Protein AF-A0A9X2AHX7-F1 (afdb_monomer)

Foldseek 3Di:
DDDDDDDDDDDDDDDDDDDDDDDDDDDDDDDDPDDDDPDDPPPDPQDAAQAQQVVVLQDFPVVVCVVQPHFDPQDPVNVVQCVQAPDPDPQVDWTWGQHPNWTKIWGDHPVQSHTFKIWTFDFDAVVSCRNNVHDCPDPFWHWDFDAGNVGRVTTGTIMIGTPDNPPHD

Secondary structure (DSSP, 8-state):
-PPP----------------------------S----------PPPPPPSS-GGGTTTSBHHHHHHHH-SPBPPPHHHHHHHTTS---S--SEEEEEEETTEEEEEEE-TTT-BEEEEEEE-S-HHHHHHHHT--TT-TTEEEEEEEETTEEEEEEEEEEEESS-PPP-

Organism: NCBI:txid2926463

Radius of gyration: 27.75 Å; Cα contacts (8 Å, |Δi|>4): 218; chains: 1; bounding box: 77×76×42 Å

Solvent-accessible surface area (backbone atoms only — not comparable to full-atom values): 10947 Å² total; per-residue (Å²): 141,85,87,79,88,88,88,87,87,85,85,88,80,91,81,88,86,88,80,90,80,89,77,91,75,89,79,77,82,81,86,76,90,83,75,87,74,82,75,73,81,77,80,71,78,82,74,64,54,77,41,60,47,73,78,51,63,66,35,39,55,70,59,43,30,74,73,58,41,76,70,45,84,72,50,69,71,56,53,63,50,57,77,48,49,79,79,66,73,89,56,76,32,76,48,26,38,70,44,96,92,41,43,37,38,34,32,25,40,70,90,76,39,37,57,57,34,36,37,38,59,44,71,50,67,69,60,50,29,39,33,30,53,54,63,96,82,47,89,57,45,47,82,42,83,37,52,35,73,94,42,72,89,42,47,47,20,43,32,43,35,61,68,66,77,61,79,83,128

pLDDT: mean 77.76, std 19.24, range [38.81, 96.5]

Nearest PDB structures (foldseek):
  8veh-assembly4_D  TM=3.863E-01  e=2.817E+00  Rickettsia bellii RML369-C
  4k7g-assembly1_B  TM=3.751E-01  e=4.769E+00  Allorhizobium ampelinum S4
  4k8l-assembly1_A-2  TM=3.171E-01  e=4.769E+00  Brucella anthropi ATCC 49188
  4lb0-assembly1_A  TM=3.763E-01  e=8.072E+00  Allorhizobium ampelinum S4
  4lb0-assembly1_B  TM=3.755E-01  e=8.558E+00  Allorhizobium ampelinum S4

Mean predicted aligned error: 14.83 Å

Sequence (169 aa):
MGLKRVLSKGIAGVALLALAAACSHSNEPVQEPGHPAIARPAVSPPVRAVVAVPALLSLSVDALARKLGPPQPIPSSVQALLSQLPSAEPSDSLQFFRYRSLDVLVSYDAGTRRFNDLLLLGSNEDLLMQRAGLSAEASNYLLLPVFHARRPTQMLGLRVVPLDPKPLQ

Structure (mmCIF, N/CA/C/O backbone):
data_AF-A0A9X2AHX7-F1
#
_entry.id   AF-A0A9X2AHX7-F1
#
loop_
_atom_site.group_PDB
_atom_site.id
_atom_site.type_symbol
_atom_site.label_atom_id
_atom_site.label_alt_id
_atom_site.label_comp_id
_atom_site.label_asym_id
_atom_site.label_entity_id
_atom_site.label_seq_id
_atom_site.pdbx_PDB_ins_code
_atom_site.Cartn_x
_atom_site.Cartn_y
_atom_site.Cartn_z
_atom_site.occupancy
_atom_site.B_iso_or_equiv
_atom_site.auth_seq_id
_atom_site.auth_comp_id
_atom_site.auth_asym_id
_atom_site.auth_atom_id
_atom_site.pdbx_PDB_model_num
ATOM 1 N N . MET A 1 1 ? -43.263 -31.584 12.613 1.00 44.50 1 MET A N 1
ATOM 2 C CA . MET A 1 1 ? -43.319 -32.728 11.676 1.00 44.50 1 MET A CA 1
ATOM 3 C C . MET A 1 1 ? -41.906 -33.027 11.213 1.00 44.50 1 MET A C 1
ATOM 5 O O . MET A 1 1 ? -41.325 -32.219 10.508 1.00 44.50 1 MET A O 1
ATOM 9 N N . GLY A 1 2 ? -41.319 -34.109 11.729 1.00 42.72 2 GLY A N 1
ATOM 10 C CA . GLY A 1 2 ? -39.953 -34.531 11.419 1.00 42.72 2 GLY A CA 1
ATOM 11 C C . GLY A 1 2 ? -39.935 -35.538 10.275 1.00 42.72 2 GLY A C 1
ATOM 12 O O . GLY A 1 2 ? -40.759 -36.455 10.255 1.00 42.72 2 GLY A O 1
ATOM 13 N N . LEU A 1 3 ? -38.992 -35.381 9.347 1.00 48.81 3 LEU A N 1
ATOM 14 C CA . LEU A 1 3 ? -38.735 -36.380 8.318 1.00 48.81 3 LEU A CA 1
ATOM 15 C C . LEU A 1 3 ? -37.708 -37.394 8.825 1.00 48.81 3 LEU A C 1
ATOM 17 O O . LEU A 1 3 ? -36.667 -37.053 9.385 1.00 48.81 3 LEU A O 1
ATOM 21 N N . LYS A 1 4 ? -38.084 -38.662 8.681 1.00 45.72 4 LYS A N 1
ATOM 22 C CA . LYS A 1 4 ? -37.410 -39.840 9.213 1.00 45.72 4 LYS A CA 1
ATOM 23 C C . LYS A 1 4 ? -36.327 -40.351 8.249 1.00 45.72 4 LYS A C 1
ATOM 25 O O . LYS A 1 4 ? -36.483 -40.294 7.038 1.00 45.72 4 LYS A O 1
ATOM 30 N N . ARG A 1 5 ? -35.274 -40.886 8.878 1.00 49.34 5 ARG A N 1
ATOM 31 C CA . ARG A 1 5 ? -34.192 -41.800 8.446 1.00 49.34 5 ARG A CA 1
ATOM 32 C C . ARG A 1 5 ? -34.444 -42.622 7.172 1.00 49.34 5 ARG A C 1
ATOM 34 O O . ARG A 1 5 ? -35.509 -43.217 7.072 1.00 49.34 5 ARG A O 1
ATOM 41 N N . VAL A 1 6 ? -33.373 -42.902 6.416 1.00 51.44 6 VAL A N 1
ATOM 42 C CA . VAL A 1 6 ? -33.058 -44.273 5.957 1.00 51.44 6 VAL A CA 1
ATOM 43 C C . VAL A 1 6 ? -31.547 -44.519 6.047 1.00 51.44 6 VAL A C 1
ATOM 45 O O . VAL A 1 6 ? -30.735 -43.775 5.511 1.00 51.44 6 VAL A O 1
ATOM 48 N N . LEU A 1 7 ? -31.212 -45.574 6.784 1.00 51.69 7 LEU A N 1
ATOM 49 C CA . LEU A 1 7 ? -29.904 -46.186 6.983 1.00 51.69 7 LEU A CA 1
ATOM 50 C C . LEU A 1 7 ? -29.794 -47.338 5.967 1.00 51.69 7 LEU A C 1
ATOM 52 O O . LEU A 1 7 ? -30.715 -48.151 5.916 1.00 51.69 7 LEU A O 1
ATOM 56 N N . SER A 1 8 ? -28.703 -47.447 5.206 1.00 44.03 8 SER A N 1
ATOM 57 C CA . SER A 1 8 ? -28.407 -48.651 4.412 1.00 44.03 8 SER A CA 1
ATOM 58 C C . SER A 1 8 ? -27.038 -49.211 4.799 1.00 44.03 8 SER A C 1
ATOM 60 O O . SER A 1 8 ? -26.054 -48.479 4.886 1.00 44.03 8 SER A O 1
ATOM 62 N N . LYS A 1 9 ? -27.023 -50.510 5.103 1.00 48.47 9 LYS A N 1
ATOM 63 C CA . LYS A 1 9 ? -25.912 -51.346 5.578 1.00 48.47 9 LYS A CA 1
ATOM 64 C C . LYS A 1 9 ? -25.750 -52.510 4.588 1.00 48.47 9 LYS A C 1
ATOM 66 O O . LYS A 1 9 ? -26.758 -53.065 4.167 1.00 48.47 9 LYS A O 1
ATOM 71 N N . GLY A 1 10 ? -24.513 -52.942 4.339 1.00 41.94 10 GLY A N 1
ATOM 72 C CA . GLY A 1 10 ? -24.156 -54.208 3.665 1.00 41.94 10 GLY A CA 1
ATOM 73 C C . GLY A 1 10 ? -22.758 -54.089 3.040 1.00 41.94 10 GLY A C 1
ATOM 74 O O . GLY A 1 10 ? -22.631 -53.369 2.063 1.00 41.94 10 GLY A O 1
ATOM 75 N N . ILE A 1 11 ? -21.637 -54.458 3.680 1.00 50.72 11 ILE A N 1
ATOM 76 C CA . ILE A 1 11 ? -21.094 -55.765 4.137 1.00 50.72 11 ILE A CA 1
ATOM 77 C C . ILE A 1 11 ? -20.394 -56.570 3.016 1.00 50.72 11 ILE A C 1
ATOM 79 O O . ILE A 1 11 ? -21.034 -56.943 2.044 1.00 50.72 11 ILE A O 1
ATOM 83 N N . ALA A 1 12 ?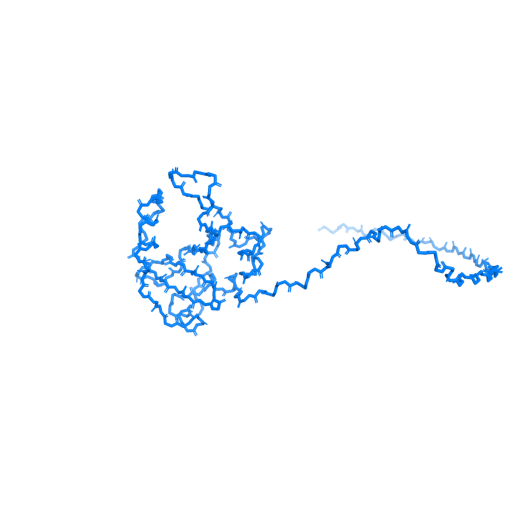 -19.125 -56.922 3.307 1.00 42.16 12 ALA A N 1
ATOM 84 C CA . ALA A 1 12 ? -18.276 -58.017 2.789 1.00 42.16 12 ALA A CA 1
ATOM 85 C C . ALA A 1 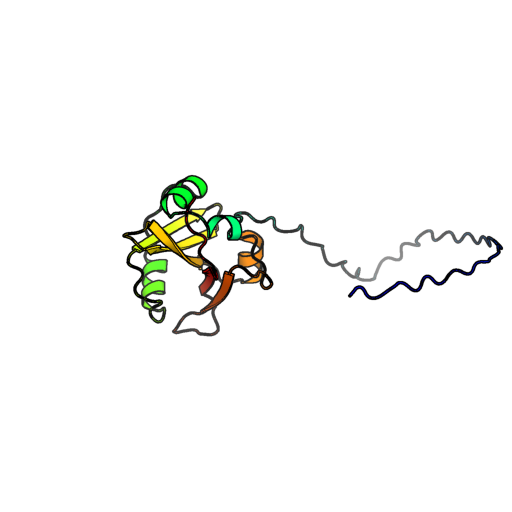12 ? -17.728 -57.904 1.349 1.00 42.16 12 ALA A C 1
ATOM 87 O O . ALA A 1 12 ? -18.470 -57.626 0.424 1.00 42.16 12 ALA A O 1
ATOM 88 N N . GLY A 1 13 ? -16.449 -58.163 1.052 1.00 38.81 13 GLY A N 1
ATOM 89 C CA . GLY A 1 13 ? -15.294 -58.611 1.840 1.00 38.81 13 GLY A CA 1
ATOM 90 C C . GLY A 1 13 ? -14.225 -59.241 0.919 1.00 38.81 13 GLY A C 1
ATOM 91 O O . GLY A 1 13 ? -14.582 -59.676 -0.167 1.00 38.81 13 GLY A O 1
ATOM 92 N N . VAL A 1 14 ? -12.976 -59.353 1.424 1.00 46.69 14 VAL A N 1
ATOM 93 C CA . VAL A 1 14 ? -11.943 -60.391 1.101 1.00 46.69 14 VAL A CA 1
ATOM 94 C C . VAL A 1 14 ? -11.250 -60.250 -0.285 1.00 46.69 14 VAL A C 1
ATOM 96 O O . VAL A 1 14 ? -11.915 -59.965 -1.264 1.00 46.69 14 VAL A O 1
ATOM 99 N N . ALA A 1 15 ? -9.951 -60.486 -0.540 1.00 44.44 15 ALA A N 1
ATOM 100 C CA . ALA A 1 15 ? -8.689 -60.602 0.210 1.00 44.44 15 ALA A CA 1
ATOM 101 C C . ALA A 1 15 ? -7.495 -60.653 -0.791 1.00 44.44 15 ALA A C 1
ATOM 103 O O . ALA A 1 15 ? -7.693 -60.946 -1.964 1.00 44.44 15 ALA A O 1
ATOM 104 N N . LEU A 1 16 ? -6.285 -60.382 -0.269 1.00 49.69 16 LEU A N 1
ATOM 105 C CA . LEU A 1 16 ? -4.925 -60.856 -0.632 1.00 49.69 16 LEU A CA 1
ATOM 106 C C . LEU A 1 16 ? -4.568 -61.251 -2.085 1.00 49.69 16 LEU A C 1
ATOM 108 O O . LEU A 1 16 ? -5.102 -62.221 -2.605 1.00 49.69 16 LEU A O 1
ATOM 112 N N . LEU A 1 17 ? -3.442 -60.711 -2.586 1.00 47.56 17 LEU A N 1
ATOM 113 C CA . LEU A 1 17 ? -2.225 -61.501 -2.880 1.00 47.56 17 LEU A CA 1
ATOM 114 C C . LEU A 1 17 ? -1.021 -60.604 -3.229 1.00 47.56 17 LEU A C 1
ATOM 116 O O . LEU A 1 17 ? -1.078 -59.758 -4.115 1.00 47.56 17 LEU A O 1
ATOM 120 N N . ALA A 1 18 ? 0.075 -60.818 -2.501 1.00 51.44 18 ALA A N 1
ATOM 121 C CA . ALA A 1 18 ? 1.406 -60.294 -2.778 1.00 51.44 18 ALA A CA 1
ATOM 122 C C . ALA A 1 18 ? 2.115 -61.164 -3.826 1.00 51.44 18 ALA A C 1
ATOM 124 O O . ALA A 1 18 ? 1.922 -62.375 -3.817 1.00 51.44 18 ALA A O 1
ATOM 125 N N . LEU A 1 19 ? 3.002 -60.571 -4.632 1.00 56.25 19 LEU A N 1
ATOM 126 C CA . LEU A 1 19 ? 4.192 -61.235 -5.175 1.00 56.25 19 LEU A CA 1
ATOM 127 C C . LEU A 1 19 ? 5.246 -60.182 -5.535 1.00 56.25 19 LEU A C 1
ATOM 129 O O . LEU A 1 19 ? 5.029 -59.303 -6.365 1.00 56.25 19 LEU A O 1
ATOM 133 N N . ALA A 1 20 ? 6.384 -60.287 -4.855 1.00 52.84 20 ALA A N 1
ATOM 134 C CA . ALA A 1 20 ? 7.614 -59.584 -5.162 1.00 52.84 20 ALA A CA 1
ATOM 135 C C . ALA A 1 20 ? 8.303 -60.254 -6.359 1.00 52.84 20 ALA A C 1
ATOM 137 O O . ALA A 1 20 ? 8.464 -61.473 -6.375 1.00 52.84 20 ALA A O 1
ATOM 138 N N . ALA A 1 21 ? 8.770 -59.449 -7.310 1.00 53.88 21 ALA A N 1
ATOM 139 C CA . ALA A 1 21 ? 9.800 -59.839 -8.261 1.00 53.88 21 ALA A CA 1
ATOM 140 C C . ALA A 1 21 ? 10.942 -58.825 -8.159 1.00 53.88 21 ALA A C 1
ATOM 142 O O . ALA A 1 21 ? 10.780 -57.637 -8.434 1.00 53.88 21 ALA A O 1
ATOM 143 N N . ALA A 1 22 ? 12.083 -59.317 -7.689 1.00 47.72 22 ALA A N 1
ATOM 144 C CA . ALA A 1 22 ? 13.359 -58.632 -7.712 1.00 47.72 22 ALA A CA 1
ATOM 145 C C . ALA A 1 22 ? 13.861 -58.494 -9.153 1.00 47.72 22 ALA A C 1
ATOM 147 O O . ALA A 1 22 ? 13.716 -59.432 -9.930 1.00 47.72 22 ALA A O 1
ATOM 148 N N . CYS A 1 23 ? 14.533 -57.388 -9.465 1.00 61.09 23 CYS A N 1
ATOM 149 C CA . CYS A 1 23 ? 15.684 -57.376 -10.366 1.00 61.09 23 CYS A CA 1
ATOM 150 C C . CYS A 1 23 ? 16.582 -56.194 -9.987 1.00 61.09 23 CYS A C 1
ATOM 152 O O . CYS A 1 23 ? 16.249 -55.034 -10.218 1.00 61.09 23 CYS A O 1
ATOM 154 N N . SER A 1 24 ? 17.727 -56.520 -9.386 1.00 50.62 24 SER A N 1
ATOM 155 C CA . SER A 1 24 ? 18.904 -55.660 -9.353 1.00 50.62 24 SER A CA 1
ATOM 156 C C . SER A 1 24 ? 19.232 -55.164 -10.758 1.00 50.62 24 SER A C 1
ATOM 158 O O . SER A 1 24 ? 19.381 -55.968 -11.678 1.00 50.62 24 SER A O 1
ATOM 160 N N . HIS A 1 25 ? 19.458 -53.863 -10.903 1.00 39.38 25 HIS A N 1
ATOM 161 C CA . HIS A 1 25 ? 20.341 -53.373 -11.950 1.00 39.38 25 HIS A CA 1
ATOM 162 C C . HIS A 1 25 ? 21.230 -52.276 -11.372 1.00 39.38 25 HIS A C 1
ATOM 164 O O . HIS A 1 25 ? 20.790 -51.154 -11.120 1.00 39.38 25 HIS A O 1
ATOM 170 N N . SER A 1 26 ? 22.481 -52.652 -11.110 1.00 52.06 26 SER A N 1
ATOM 171 C CA . SER A 1 26 ? 23.578 -51.727 -10.863 1.00 52.06 26 SER A CA 1
ATOM 172 C C . SER A 1 26 ? 23.734 -50.829 -12.084 1.00 52.06 26 SER A C 1
ATOM 174 O O . SER A 1 26 ? 24.106 -51.306 -13.150 1.00 52.06 26 SER A O 1
ATOM 176 N N . ASN A 1 27 ? 23.464 -49.536 -11.932 1.00 47.62 27 ASN A N 1
ATOM 177 C CA . ASN A 1 27 ? 23.982 -48.526 -12.844 1.00 47.62 27 ASN A CA 1
ATOM 178 C C . ASN A 1 27 ? 25.136 -47.831 -12.126 1.00 47.62 27 ASN A C 1
ATOM 180 O O . ASN A 1 27 ? 24.932 -46.919 -11.326 1.00 47.62 27 ASN A O 1
ATOM 184 N N . GLU A 1 28 ? 26.344 -48.320 -12.380 1.00 49.84 28 GLU A N 1
ATOM 185 C CA . GLU A 1 28 ? 27.568 -47.569 -12.136 1.00 49.84 28 GLU A CA 1
ATOM 186 C C . GLU A 1 28 ? 27.762 -46.628 -13.340 1.00 49.84 28 GLU A C 1
ATOM 188 O O . GLU A 1 28 ? 27.652 -47.082 -14.483 1.00 49.84 28 GLU A O 1
ATOM 193 N N . PRO A 1 29 ? 27.960 -45.315 -13.145 1.00 49.72 29 PRO A N 1
ATOM 194 C CA . PRO A 1 29 ? 28.073 -44.390 -14.261 1.00 49.72 29 PRO A CA 1
ATOM 195 C C . PRO A 1 29 ? 29.467 -44.475 -14.890 1.00 49.72 29 PRO A C 1
ATOM 197 O O . PRO A 1 29 ? 30.461 -44.066 -14.291 1.00 49.72 29 PRO A O 1
ATOM 200 N N . VAL A 1 30 ? 29.523 -44.931 -16.142 1.00 51.97 30 VAL A N 1
ATOM 201 C CA . VAL A 1 30 ? 30.632 -44.623 -17.052 1.00 51.97 30 VAL A CA 1
ATOM 202 C C . VAL A 1 30 ? 30.644 -43.108 -17.263 1.00 51.97 30 VAL A C 1
ATOM 204 O O . VAL A 1 30 ? 29.713 -42.534 -17.827 1.00 51.97 30 VAL A O 1
ATOM 207 N N . GLN A 1 31 ? 31.684 -42.442 -16.764 1.00 52.59 31 GLN A N 1
ATOM 208 C CA . GLN A 1 31 ? 31.985 -41.058 -17.111 1.00 52.59 31 GLN A CA 1
ATOM 209 C C . GLN A 1 31 ? 32.515 -41.016 -18.548 1.00 52.59 31 GLN A C 1
ATOM 211 O O . GLN A 1 31 ? 33.693 -41.268 -18.787 1.00 52.59 31 GLN A O 1
ATOM 216 N N . GLU A 1 32 ? 31.648 -40.676 -19.500 1.00 43.72 32 GLU A N 1
ATOM 217 C CA . GLU A 1 32 ? 32.077 -40.160 -20.799 1.00 43.72 32 GLU A CA 1
ATOM 218 C C . GLU A 1 32 ? 32.298 -38.638 -20.705 1.00 43.72 32 GLU A C 1
ATOM 220 O O . GLU A 1 32 ? 31.414 -37.907 -20.239 1.00 43.72 32 GLU A O 1
ATOM 225 N N . PRO A 1 33 ? 33.461 -38.120 -21.135 1.00 55.31 33 PRO A N 1
ATOM 226 C CA . PRO A 1 33 ? 33.707 -36.691 -21.198 1.00 55.31 33 PRO A CA 1
ATOM 227 C C . PRO A 1 33 ? 33.098 -36.119 -22.483 1.00 55.31 33 PRO A C 1
ATOM 229 O O . PRO A 1 33 ? 33.619 -36.331 -23.573 1.00 55.31 33 PRO A O 1
ATOM 232 N N . GLY A 1 34 ? 32.025 -35.337 -22.346 1.00 50.59 34 GLY A N 1
ATOM 233 C CA . GLY A 1 34 ? 31.582 -34.429 -23.408 1.00 50.59 34 GLY A CA 1
ATOM 234 C C . GLY A 1 34 ? 30.100 -34.499 -23.754 1.00 50.59 34 GLY A C 1
ATOM 235 O O . GLY A 1 34 ? 29.740 -34.936 -24.839 1.00 50.59 34 GLY A O 1
ATOM 236 N N . HIS A 1 35 ? 29.239 -33.982 -22.876 1.00 44.12 35 HIS A N 1
ATOM 237 C CA . HIS A 1 35 ? 27.962 -33.383 -23.280 1.00 44.12 35 HIS A CA 1
ATOM 238 C C . HIS A 1 35 ? 27.538 -32.338 -22.234 1.00 44.12 35 HIS A C 1
ATOM 240 O O . HIS A 1 35 ? 27.732 -32.569 -21.037 1.00 44.12 35 HIS A O 1
ATOM 246 N N . PRO A 1 36 ? 27.000 -31.173 -22.644 1.00 49.09 36 PRO A N 1
ATOM 247 C CA . PRO A 1 36 ? 26.607 -30.127 -21.712 1.00 49.09 36 PRO A CA 1
ATOM 248 C C . PRO A 1 36 ? 25.479 -30.638 -20.814 1.00 49.09 36 PRO A C 1
ATOM 250 O O . PRO A 1 36 ? 24.414 -31.037 -21.282 1.00 49.09 36 PRO A O 1
ATOM 253 N N . ALA A 1 37 ? 25.738 -30.626 -19.508 1.00 54.25 37 ALA A N 1
ATOM 254 C CA . ALA A 1 37 ? 24.756 -30.942 -18.490 1.00 54.25 37 ALA A CA 1
ATOM 255 C C . ALA A 1 37 ? 23.525 -30.044 -18.672 1.00 54.25 37 ALA A C 1
ATOM 257 O O . ALA A 1 37 ? 23.630 -28.816 -18.633 1.00 54.25 37 ALA A O 1
ATOM 258 N N . ILE A 1 38 ? 22.352 -30.659 -18.836 1.00 59.16 38 ILE A N 1
ATOM 259 C CA . ILE A 1 38 ? 21.074 -29.975 -18.648 1.00 59.16 38 ILE A CA 1
ATOM 260 C C . ILE A 1 38 ? 21.076 -29.479 -17.202 1.00 59.16 38 ILE A C 1
ATOM 262 O O . ILE A 1 38 ? 20.949 -30.257 -16.253 1.00 59.16 38 ILE A O 1
ATOM 266 N N . ALA A 1 39 ? 21.299 -28.177 -17.042 1.00 61.59 39 ALA A N 1
ATOM 267 C CA . ALA A 1 39 ? 21.248 -27.508 -15.760 1.00 61.59 39 ALA A CA 1
ATOM 268 C C . ALA A 1 39 ? 19.849 -27.720 -15.171 1.00 61.59 39 ALA A C 1
ATOM 270 O O . ALA A 1 39 ? 18.849 -27.256 -15.721 1.00 61.59 39 ALA A O 1
ATOM 271 N N . ARG A 1 40 ? 19.769 -28.447 -14.052 1.00 58.88 40 ARG A N 1
ATOM 272 C CA . ARG A 1 40 ? 18.558 -28.461 -13.226 1.00 58.88 40 ARG A CA 1
ATOM 273 C C . ARG A 1 40 ? 18.250 -27.005 -12.856 1.00 58.88 40 ARG A C 1
ATOM 275 O O . ARG A 1 40 ? 19.166 -26.332 -12.376 1.00 58.88 40 ARG A O 1
ATOM 282 N N . PRO A 1 41 ? 17.020 -26.501 -13.063 1.00 57.09 41 PRO A N 1
ATOM 283 C CA . PRO A 1 41 ? 16.677 -25.155 -12.634 1.00 57.09 41 PRO A CA 1
ATOM 284 C C . PRO A 1 41 ? 16.920 -25.061 -11.129 1.00 57.09 41 PRO A C 1
ATOM 286 O O . PRO A 1 41 ? 16.397 -25.859 -10.348 1.00 57.09 41 PRO A O 1
ATOM 289 N N . ALA A 1 42 ? 17.776 -24.122 -10.732 1.00 61.38 42 ALA A N 1
ATOM 290 C CA . ALA A 1 42 ? 18.029 -23.841 -9.334 1.00 61.38 42 ALA A CA 1
ATOM 291 C C . ALA A 1 42 ? 16.708 -23.393 -8.699 1.00 61.38 42 ALA A C 1
ATOM 293 O O . ALA A 1 42 ? 16.181 -22.326 -9.021 1.00 61.38 42 ALA A O 1
ATOM 294 N N . VAL A 1 43 ? 16.156 -24.228 -7.816 1.00 61.94 43 VAL A N 1
ATOM 295 C CA . VAL A 1 43 ? 15.027 -23.847 -6.969 1.00 61.94 43 VAL A CA 1
ATOM 296 C C . VAL A 1 43 ? 15.537 -22.737 -6.065 1.00 61.94 43 VAL A C 1
ATOM 298 O O . VAL A 1 43 ? 16.313 -22.974 -5.140 1.00 61.94 43 VAL A O 1
ATOM 301 N N . SER A 1 44 ? 15.157 -21.504 -6.388 1.00 57.62 44 SER A N 1
ATOM 302 C CA . SER A 1 44 ? 15.467 -20.363 -5.541 1.00 57.62 44 SER A CA 1
ATOM 303 C C . SER A 1 44 ? 14.761 -20.557 -4.196 1.00 57.62 44 SER A C 1
ATOM 305 O O . SER A 1 44 ? 13.611 -21.010 -4.177 1.00 57.62 44 SER A O 1
ATOM 307 N N . PRO A 1 45 ? 15.424 -20.262 -3.064 1.00 62.28 45 PRO A N 1
ATOM 308 C CA . PRO A 1 45 ? 14.784 -20.370 -1.762 1.00 62.28 45 PRO A CA 1
ATOM 309 C C . PRO A 1 45 ? 13.530 -19.482 -1.727 1.00 62.28 45 PRO A C 1
ATOM 311 O O . PRO A 1 45 ? 13.534 -18.402 -2.325 1.00 62.28 45 PRO A O 1
ATOM 314 N N . PRO A 1 46 ? 12.455 -19.903 -1.035 1.00 64.56 46 PRO A N 1
ATOM 315 C CA . PRO A 1 46 ? 11.244 -19.100 -0.941 1.00 64.56 46 PRO A CA 1
ATOM 316 C C . PRO A 1 46 ? 11.584 -17.758 -0.287 1.00 64.56 46 PRO A C 1
ATOM 318 O O . PRO A 1 46 ? 12.084 -17.721 0.842 1.00 64.56 46 PRO A O 1
ATOM 321 N N . VAL A 1 47 ? 11.326 -16.643 -0.980 1.00 68.62 47 VAL A N 1
ATOM 322 C CA . VAL A 1 47 ? 11.472 -15.321 -0.364 1.00 68.62 47 VAL A CA 1
ATOM 323 C C . VAL A 1 47 ? 10.415 -15.234 0.729 1.00 68.62 47 VAL A C 1
ATOM 325 O O . VAL A 1 47 ? 9.217 -15.392 0.491 1.00 68.62 47 VAL A O 1
ATOM 328 N N . ARG A 1 48 ? 10.868 -15.052 1.966 1.00 76.31 48 ARG A N 1
ATOM 329 C CA . ARG A 1 48 ? 9.982 -14.965 3.122 1.00 76.31 48 ARG A CA 1
ATOM 330 C C . ARG A 1 48 ? 9.318 -13.593 3.148 1.00 76.31 48 ARG A C 1
ATOM 332 O O . ARG A 1 48 ? 9.990 -12.584 2.922 1.00 76.31 48 ARG A O 1
ATOM 339 N N . ALA A 1 49 ? 8.034 -13.558 3.502 1.00 82.00 49 ALA A N 1
ATOM 340 C CA . ALA A 1 49 ? 7.347 -12.306 3.781 1.00 82.00 49 ALA A CA 1
ATOM 341 C C . ALA A 1 49 ? 8.136 -11.509 4.825 1.00 82.00 49 ALA A C 1
ATOM 343 O O . ALA A 1 49 ? 8.471 -11.995 5.909 1.00 82.00 49 ALA A O 1
ATOM 344 N N . VAL A 1 50 ? 8.473 -10.285 4.448 1.00 84.81 50 VAL A N 1
ATOM 345 C CA . VAL A 1 50 ? 9.239 -9.349 5.258 1.00 84.81 50 VAL A CA 1
ATOM 346 C C . VAL A 1 50 ? 8.295 -8.594 6.184 1.00 84.81 50 VAL A C 1
ATOM 348 O O . VAL A 1 50 ? 8.643 -8.338 7.334 1.00 84.81 50 VAL A O 1
ATOM 351 N N . VAL A 1 51 ? 7.093 -8.292 5.701 1.00 87.06 51 VAL A N 1
ATOM 352 C CA . VAL A 1 51 ? 5.992 -7.705 6.457 1.00 87.06 51 VAL A CA 1
ATOM 353 C C . VAL A 1 51 ? 4.716 -8.476 6.128 1.00 87.06 51 VAL A C 1
ATOM 355 O O . VAL A 1 51 ? 4.527 -8.885 4.991 1.00 87.06 51 VAL A O 1
ATOM 358 N N . ALA A 1 52 ? 3.851 -8.701 7.114 1.00 90.50 52 ALA A N 1
ATOM 359 C CA . ALA A 1 52 ? 2.547 -9.325 6.900 1.00 90.50 52 ALA A CA 1
ATOM 360 C C . ALA A 1 52 ? 1.494 -8.227 6.705 1.00 90.50 52 ALA A C 1
ATOM 362 O O . ALA A 1 52 ? 0.791 -7.874 7.653 1.00 90.50 52 ALA A O 1
ATOM 363 N N . VAL A 1 53 ? 1.415 -7.661 5.496 1.00 90.44 53 VAL A N 1
ATOM 364 C CA . VAL A 1 53 ? 0.498 -6.551 5.185 1.00 90.44 53 VAL A CA 1
ATOM 365 C C . VAL A 1 53 ? -0.954 -6.849 5.562 1.00 90.44 53 VAL A C 1
ATOM 367 O O . VAL A 1 53 ? -1.556 -5.975 6.183 1.00 90.44 53 VAL A O 1
ATOM 370 N N . PRO A 1 54 ? -1.522 -8.048 5.322 1.00 90.44 54 PRO A N 1
ATOM 371 C CA . PRO A 1 54 ? -2.910 -8.322 5.699 1.00 90.44 54 PRO A CA 1
ATOM 372 C C . PRO A 1 54 ? -3.214 -8.086 7.186 1.00 90.44 54 PRO A C 1
ATOM 374 O O . PRO A 1 54 ? -4.299 -7.628 7.527 1.00 90.44 54 PRO A O 1
ATOM 377 N N . ALA A 1 55 ? -2.245 -8.331 8.076 1.00 88.88 55 ALA A N 1
ATOM 378 C CA . ALA A 1 55 ? -2.391 -8.088 9.513 1.00 88.88 55 ALA A CA 1
ATOM 379 C C . ALA A 1 55 ? -2.270 -6.600 9.899 1.00 88.88 55 ALA A C 1
ATOM 381 O O . ALA A 1 55 ? -2.568 -6.228 11.033 1.00 88.88 55 ALA A O 1
ATOM 382 N N . LEU A 1 56 ? -1.792 -5.753 8.985 1.00 89.69 56 LEU A N 1
ATOM 383 C CA . LEU A 1 56 ? -1.663 -4.309 9.175 1.00 89.69 56 LEU A CA 1
ATOM 384 C C . LEU A 1 56 ? -2.925 -3.552 8.762 1.00 89.69 56 LEU A C 1
ATOM 386 O O . LEU A 1 56 ? -3.197 -2.499 9.329 1.00 89.69 56 LEU A O 1
ATOM 390 N N . LEU A 1 57 ? -3.708 -4.098 7.827 1.00 88.25 57 LEU A N 1
ATOM 391 C CA . LEU A 1 57 ? -4.904 -3.446 7.276 1.00 88.25 57 LEU A CA 1
ATOM 392 C C . LEU A 1 57 ? -6.001 -3.189 8.323 1.00 88.25 57 LEU A C 1
ATOM 394 O O . LEU A 1 57 ? -6.866 -2.347 8.114 1.00 88.25 57 LEU A O 1
ATOM 398 N N . SER A 1 58 ? -5.975 -3.897 9.456 1.00 87.06 58 SER A N 1
ATOM 399 C CA . SER A 1 58 ? -6.929 -3.720 10.558 1.00 87.06 58 SER A CA 1
ATOM 400 C C . SER A 1 58 ? -6.447 -2.762 11.655 1.00 87.06 58 SER A C 1
ATOM 402 O O . SER A 1 58 ? -7.079 -2.677 12.707 1.00 87.06 58 SER A O 1
ATOM 404 N N . LEU A 1 59 ? -5.296 -2.112 11.480 1.00 88.81 59 LEU A N 1
ATOM 405 C CA . LEU A 1 59 ? -4.679 -1.259 12.495 1.00 88.81 59 LEU A CA 1
ATOM 406 C C . LEU A 1 59 ? -4.984 0.222 12.253 1.00 88.81 59 LEU A C 1
ATOM 408 O O . LEU A 1 59 ? -5.181 0.659 11.121 1.00 88.81 59 LEU A O 1
ATOM 412 N N . SER A 1 60 ? -4.946 1.018 13.324 1.00 91.06 60 SER A N 1
ATOM 413 C CA . SER A 1 60 ? -4.821 2.471 13.188 1.00 91.06 60 SER A CA 1
ATOM 414 C C . SER A 1 60 ? -3.426 2.849 12.692 1.00 91.06 60 SER A C 1
ATOM 416 O O . SER A 1 60 ? -2.460 2.099 12.879 1.00 91.06 60 SER A O 1
ATOM 418 N N . VAL A 1 61 ? -3.287 4.048 12.122 1.00 91.62 61 VAL A N 1
ATOM 419 C CA . VAL A 1 61 ? -1.981 4.545 11.655 1.00 91.62 61 VAL A CA 1
ATOM 420 C C . VAL A 1 61 ? -0.947 4.637 12.795 1.00 91.62 61 VAL A C 1
ATOM 422 O O . VAL A 1 61 ? 0.238 4.380 12.594 1.00 91.62 61 VAL A O 1
ATOM 425 N N . ASP A 1 62 ? -1.388 4.885 14.032 1.00 92.94 62 ASP A N 1
ATOM 426 C CA . ASP A 1 62 ? -0.526 4.862 15.222 1.00 92.94 62 ASP A CA 1
ATOM 427 C C . ASP A 1 62 ? 0.000 3.460 15.543 1.00 92.94 62 ASP A C 1
ATOM 429 O O . ASP A 1 62 ? 1.176 3.269 15.861 1.00 92.94 62 ASP A O 1
ATOM 433 N N . ALA A 1 63 ? -0.875 2.455 15.475 1.00 92.88 63 ALA A N 1
ATOM 434 C CA . ALA A 1 63 ? -0.493 1.063 15.680 1.00 92.88 63 ALA A CA 1
ATOM 435 C C . ALA A 1 63 ? 0.417 0.556 14.555 1.00 92.88 63 ALA A C 1
ATOM 437 O O . ALA A 1 63 ? 1.333 -0.230 14.811 1.00 92.88 63 ALA A O 1
ATOM 438 N N . LEU A 1 64 ? 0.204 1.050 13.336 1.00 93.19 64 LEU A N 1
ATOM 439 C CA . LEU A 1 64 ? 1.074 0.800 12.200 1.00 93.19 64 LEU A CA 1
ATOM 440 C C . LEU A 1 64 ? 2.485 1.348 12.444 1.00 93.19 64 LEU A C 1
ATOM 442 O O . LEU A 1 64 ? 3.447 0.593 12.316 1.00 93.19 64 LEU A O 1
ATOM 446 N N . ALA A 1 65 ? 2.615 2.603 12.885 1.00 93.94 65 ALA A N 1
ATOM 447 C CA . ALA A 1 65 ? 3.908 3.210 13.207 1.00 93.94 65 ALA A CA 1
ATOM 448 C C . ALA A 1 65 ? 4.651 2.455 14.325 1.00 93.94 65 ALA A C 1
ATOM 450 O O . ALA A 1 65 ? 5.863 2.266 14.263 1.00 93.94 65 ALA A O 1
ATOM 451 N N . ARG A 1 66 ? 3.940 1.908 15.321 1.00 94.25 66 ARG A N 1
ATOM 452 C CA . ARG A 1 66 ? 4.569 1.040 16.337 1.00 94.25 66 ARG A CA 1
ATOM 453 C C . ARG A 1 66 ? 5.143 -0.257 15.757 1.00 94.25 66 ARG A C 1
ATOM 455 O O . ARG A 1 66 ? 6.094 -0.795 16.315 1.00 94.25 66 ARG A O 1
ATOM 462 N N . LYS A 1 67 ? 4.573 -0.776 14.663 1.00 92.75 67 LYS A N 1
ATOM 463 C CA . LYS A 1 67 ? 5.046 -2.004 14.000 1.00 92.75 67 LYS A CA 1
ATOM 464 C C . LYS A 1 67 ? 6.120 -1.745 12.944 1.00 92.75 67 LYS A C 1
ATOM 466 O O . LYS A 1 67 ? 7.057 -2.533 12.841 1.00 92.75 67 LYS A O 1
ATOM 471 N N . LEU A 1 68 ? 5.968 -0.686 12.150 1.00 93.44 68 LEU A N 1
ATOM 472 C CA . LEU A 1 68 ? 6.856 -0.367 11.027 1.00 93.44 68 LEU A CA 1
ATOM 473 C C . LEU A 1 68 ? 8.000 0.580 11.407 1.00 93.44 68 LEU A C 1
ATOM 475 O O . LEU A 1 68 ? 8.970 0.688 10.659 1.00 93.44 68 LEU A O 1
ATOM 479 N N . GLY A 1 69 ? 7.912 1.226 12.568 1.00 94.38 69 GLY A N 1
ATOM 480 C CA . GLY A 1 69 ? 8.789 2.319 12.966 1.00 94.38 69 GLY A CA 1
ATOM 481 C C . GLY A 1 69 ? 8.167 3.690 12.672 1.00 94.38 69 GLY A C 1
ATOM 482 O O . GLY A 1 69 ? 7.073 3.777 12.106 1.00 94.38 69 GLY A O 1
ATOM 483 N N . PRO A 1 70 ? 8.846 4.778 13.073 1.00 95.12 70 PRO A N 1
ATOM 484 C CA . PRO A 1 70 ? 8.337 6.124 12.860 1.00 95.12 70 PRO A CA 1
ATOM 485 C C . PRO A 1 70 ? 8.179 6.421 11.359 1.00 95.12 70 PRO A C 1
ATOM 487 O O . PRO A 1 70 ? 9.003 5.961 10.557 1.00 95.12 70 PRO A O 1
ATOM 490 N N . PRO A 1 71 ? 7.154 7.201 10.967 1.00 95.31 71 PRO A N 1
ATOM 491 C CA . PRO A 1 71 ? 7.023 7.653 9.592 1.00 95.31 71 PRO A CA 1
ATOM 492 C C . PRO A 1 71 ? 8.238 8.498 9.200 1.00 95.31 71 PRO A C 1
ATOM 494 O O . PRO A 1 71 ? 8.799 9.245 10.005 1.00 95.31 71 PRO A O 1
ATOM 497 N N . GLN A 1 72 ? 8.642 8.371 7.945 1.00 96.06 72 GLN A N 1
ATOM 498 C CA . GLN A 1 72 ? 9.734 9.126 7.349 1.00 96.06 72 GLN A CA 1
ATOM 499 C C . GLN A 1 72 ? 9.175 10.232 6.447 1.00 96.06 72 GLN A C 1
ATOM 501 O O . GLN A 1 72 ? 8.050 10.117 5.950 1.00 96.06 72 GLN A O 1
ATOM 506 N N . PRO A 1 73 ? 9.956 11.296 6.187 1.00 94.50 73 PRO A N 1
ATOM 507 C CA . PRO A 1 73 ? 9.606 12.265 5.160 1.00 94.50 73 PRO A CA 1
ATOM 508 C C . PRO A 1 73 ? 9.374 11.564 3.820 1.00 94.50 73 PRO A C 1
ATOM 510 O O . PRO A 1 73 ? 10.165 10.706 3.422 1.00 94.50 73 PRO A O 1
ATOM 513 N N . ILE A 1 74 ? 8.305 11.937 3.116 1.00 92.69 74 ILE A N 1
ATOM 514 C CA . ILE A 1 74 ? 8.016 11.394 1.786 1.00 92.69 74 ILE A CA 1
ATOM 515 C C . ILE A 1 74 ? 9.139 11.849 0.839 1.00 92.69 74 ILE A C 1
ATOM 517 O O . ILE A 1 74 ? 9.325 13.059 0.678 1.00 92.69 74 ILE A O 1
ATOM 521 N N . PRO A 1 75 ? 9.887 10.940 0.188 1.00 91.56 75 PRO A N 1
ATOM 522 C CA . PRO A 1 75 ? 10.933 11.334 -0.751 1.00 91.56 75 PRO A CA 1
ATOM 523 C C . PRO A 1 75 ? 10.364 12.148 -1.920 1.00 91.56 75 PRO A C 1
ATOM 525 O O . PRO A 1 75 ? 9.258 11.875 -2.386 1.00 91.56 75 PRO A O 1
ATOM 528 N N . SER A 1 76 ? 11.126 13.108 -2.448 1.00 88.88 76 SER A N 1
ATOM 529 C CA . SER A 1 76 ? 10.694 13.943 -3.584 1.00 88.88 76 SER A CA 1
ATOM 530 C C . SER A 1 76 ? 10.340 13.124 -4.828 1.00 88.88 76 SER A C 1
ATOM 532 O O . SER A 1 76 ? 9.405 13.466 -5.549 1.00 88.88 76 SER A O 1
ATOM 534 N N . SER A 1 77 ? 11.031 12.001 -5.048 1.00 85.94 77 SER A N 1
ATOM 535 C CA . SER A 1 77 ? 10.695 11.040 -6.100 1.00 85.94 77 SER A CA 1
ATOM 536 C C . SER A 1 77 ? 9.281 10.487 -5.930 1.00 85.94 77 SER A C 1
ATOM 538 O O . SER A 1 77 ? 8.525 10.458 -6.892 1.00 85.94 77 SER A O 1
ATOM 540 N N . VAL A 1 78 ? 8.893 10.114 -4.709 1.00 88.38 78 VAL A N 1
ATOM 541 C CA . VAL A 1 78 ? 7.550 9.611 -4.393 1.00 88.38 78 VAL A CA 1
ATOM 542 C C . VAL A 1 78 ? 6.512 10.726 -4.501 1.00 88.38 78 VAL A C 1
ATOM 544 O O . VAL A 1 78 ? 5.449 10.501 -5.066 1.00 88.38 78 VAL A O 1
ATOM 547 N N . GLN A 1 79 ? 6.823 11.944 -4.053 1.00 87.25 79 GLN A N 1
ATOM 548 C CA . GLN A 1 79 ? 5.926 13.097 -4.218 1.00 87.25 79 GLN A CA 1
ATOM 549 C C . GLN A 1 79 ? 5.612 13.365 -5.695 1.00 87.25 79 GLN A C 1
ATOM 551 O O . GLN A 1 79 ? 4.451 13.495 -6.069 1.00 87.25 79 GLN A O 1
ATOM 556 N N . ALA A 1 80 ? 6.635 13.362 -6.554 1.00 84.62 80 ALA A N 1
ATOM 557 C CA . ALA A 1 80 ? 6.461 13.541 -7.993 1.00 84.62 80 ALA A CA 1
ATOM 558 C C . ALA A 1 80 ? 5.622 12.424 -8.638 1.00 84.62 80 ALA A C 1
ATOM 560 O O . ALA A 1 80 ? 4.980 12.660 -9.662 1.00 84.62 80 ALA A O 1
ATOM 561 N N . LEU A 1 81 ? 5.638 11.215 -8.068 1.00 83.38 81 LEU A N 1
ATOM 562 C CA . LEU A 1 81 ? 4.811 10.090 -8.507 1.00 83.38 81 LEU A CA 1
ATOM 563 C C . LEU A 1 81 ? 3.360 10.246 -8.054 1.00 83.38 81 LEU A C 1
ATOM 565 O O . LEU A 1 81 ? 2.458 9.985 -8.842 1.00 83.38 81 LEU A O 1
ATOM 569 N N . LEU A 1 82 ? 3.129 10.727 -6.832 1.00 82.81 82 LEU A N 1
ATOM 570 C CA . LEU A 1 82 ? 1.783 10.966 -6.308 1.00 82.81 82 LEU A CA 1
ATOM 571 C C . LEU A 1 82 ? 1.013 11.987 -7.143 1.00 82.81 82 LEU A C 1
ATOM 573 O O . LEU A 1 82 ? -0.156 11.765 -7.438 1.00 82.81 82 LEU A O 1
ATOM 577 N N . SER A 1 83 ? 1.684 13.037 -7.622 1.00 80.75 83 SER A N 1
ATOM 578 C CA . SER A 1 83 ? 1.090 14.023 -8.536 1.00 80.75 83 SER A CA 1
ATOM 579 C C . SER A 1 83 ? 0.696 13.451 -9.905 1.00 80.75 83 SER A C 1
ATOM 581 O O . SER A 1 83 ? 0.041 14.135 -10.686 1.00 80.75 83 SER A O 1
ATOM 583 N N . GLN A 1 84 ? 1.141 12.235 -10.239 1.00 76.38 84 GLN A N 1
ATOM 584 C CA . GLN A 1 84 ? 0.814 11.550 -11.492 1.00 76.38 84 GLN A CA 1
ATOM 585 C C . GLN A 1 84 ? -0.314 10.534 -11.327 1.00 76.38 84 GLN A C 1
ATOM 587 O O . GLN A 1 84 ? -0.812 10.034 -12.334 1.00 76.38 84 GLN A O 1
ATOM 592 N N . LEU A 1 85 ? -0.699 10.193 -10.097 1.00 73.25 85 LEU A N 1
ATOM 593 C CA . LEU A 1 85 ? -1.792 9.262 -9.878 1.00 73.25 85 LEU A CA 1
ATOM 594 C C . LEU A 1 85 ? -3.117 9.998 -10.100 1.00 73.25 85 LEU A C 1
ATOM 596 O O . LEU A 1 85 ? -3.289 11.092 -9.557 1.00 73.25 85 LEU A O 1
ATOM 600 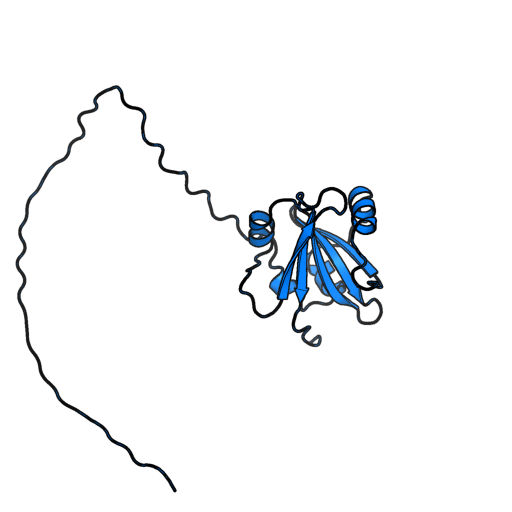N N . PRO A 1 86 ? -4.056 9.437 -10.887 1.00 63.72 86 PRO A N 1
ATOM 601 C CA . PRO A 1 86 ? -5.417 9.954 -10.898 1.00 63.72 86 PRO A CA 1
ATOM 602 C C . PRO A 1 86 ? -5.904 9.906 -9.453 1.00 63.72 86 PRO A C 1
ATOM 604 O O . PRO A 1 86 ? -5.774 8.852 -8.829 1.00 63.72 86 PRO A O 1
ATOM 607 N N . SER A 1 87 ? -6.345 11.050 -8.916 1.00 54.19 87 SER A N 1
ATOM 608 C CA . SER A 1 87 ? -6.692 11.212 -7.505 1.00 54.19 87 SER A CA 1
ATOM 609 C C . SER A 1 87 ? -7.517 10.022 -7.027 1.00 54.19 87 SER A C 1
ATOM 611 O O . SER A 1 87 ? -8.709 9.923 -7.297 1.00 54.19 87 SER A O 1
ATOM 613 N N . ALA A 1 88 ? -6.863 9.104 -6.314 1.00 52.34 88 ALA A N 1
ATOM 614 C CA . ALA A 1 88 ? -7.545 8.346 -5.293 1.00 52.34 88 ALA A CA 1
ATOM 615 C C . ALA A 1 88 ? -8.139 9.406 -4.369 1.00 52.34 88 ALA A C 1
ATOM 617 O O . ALA A 1 88 ? -7.406 10.334 -4.018 1.00 52.34 88 ALA A O 1
ATOM 618 N N . GLU A 1 89 ? -9.443 9.312 -4.107 1.00 52.78 89 GLU A N 1
ATOM 619 C CA . GLU A 1 89 ? -10.214 10.129 -3.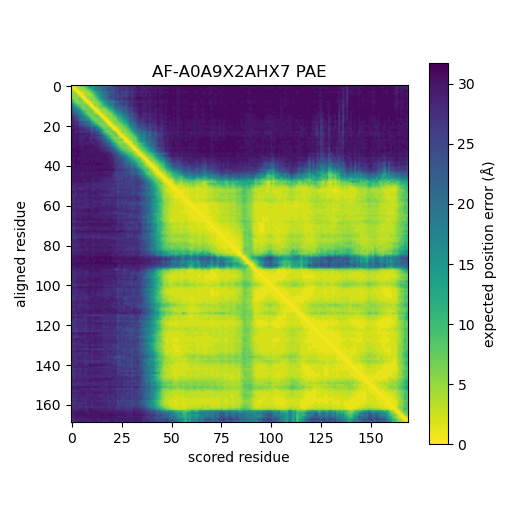161 1.00 52.78 89 GLU A CA 1
ATOM 620 C C . GLU A 1 89 ? -9.316 10.886 -2.178 1.00 52.78 89 GLU A C 1
ATOM 622 O O . GLU A 1 89 ? -8.451 10.233 -1.578 1.00 52.78 89 GLU A O 1
ATOM 627 N N . PRO A 1 90 ? -9.475 12.220 -2.034 1.00 52.22 90 PRO A N 1
ATOM 628 C CA . PRO A 1 90 ? -8.568 13.055 -1.259 1.00 52.22 90 PRO A CA 1
ATOM 629 C C . PRO A 1 90 ? -8.359 12.414 0.103 1.00 52.22 90 PRO A C 1
ATOM 631 O O . PRO A 1 90 ? -9.213 12.418 0.980 1.00 52.22 90 PRO A O 1
ATOM 634 N N . SER A 1 91 ? -7.214 11.763 0.226 1.00 59.94 91 SER A N 1
ATOM 635 C CA . SER A 1 91 ? -6.814 11.145 1.461 1.00 59.94 91 SER A CA 1
ATOM 636 C C . SER A 1 91 ? -6.351 12.299 2.314 1.00 59.94 91 SER A C 1
ATOM 638 O O . SER A 1 91 ? -5.363 12.948 1.967 1.00 59.94 91 SER A O 1
ATOM 640 N N . ASP A 1 92 ? -7.080 12.577 3.392 1.00 71.94 92 ASP A N 1
ATOM 641 C CA . ASP A 1 92 ? -6.798 13.726 4.255 1.00 71.94 92 ASP A CA 1
ATOM 642 C C . ASP A 1 92 ? -5.370 13.694 4.806 1.00 71.94 92 ASP A C 1
ATOM 644 O O . ASP A 1 92 ? -4.833 14.718 5.234 1.00 71.94 92 ASP A O 1
ATOM 648 N N . SER A 1 93 ? -4.720 12.525 4.814 1.00 88.94 93 SER A N 1
ATOM 649 C CA . SER A 1 93 ? -3.319 12.407 5.188 1.00 88.94 93 SER A CA 1
ATOM 650 C C . SER A 1 93 ? -2.588 11.233 4.538 1.00 88.94 93 SER A C 1
ATOM 652 O O . SER A 1 93 ? -3.143 10.161 4.294 1.00 88.94 93 SER A O 1
ATOM 654 N N . LEU A 1 94 ? -1.286 11.4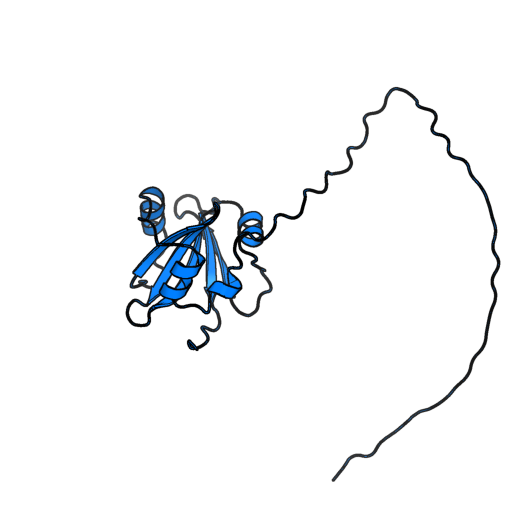42 4.324 1.00 92.31 94 LEU A N 1
ATOM 655 C CA . LEU A 1 94 ? -0.342 10.445 3.830 1.00 92.31 94 LEU A CA 1
ATOM 656 C C . LEU A 1 94 ? 0.814 10.265 4.816 1.00 92.31 94 LEU A C 1
ATOM 658 O O . LEU A 1 94 ? 1.332 11.238 5.366 1.00 92.31 94 LEU A O 1
ATOM 662 N N . GLN A 1 95 ? 1.263 9.025 4.996 1.00 94.31 95 GLN A N 1
ATOM 663 C CA . GLN A 1 95 ? 2.492 8.703 5.723 1.00 94.31 95 GLN A CA 1
ATOM 664 C C . GLN A 1 95 ? 3.354 7.729 4.931 1.00 94.31 95 GLN A C 1
ATOM 666 O O . GLN A 1 95 ? 2.851 6.793 4.315 1.00 94.31 95 GLN A O 1
ATOM 671 N N . PHE A 1 96 ? 4.665 7.946 4.965 1.00 95.75 96 PHE A N 1
ATOM 672 C CA . PHE A 1 96 ? 5.635 7.083 4.307 1.00 95.75 96 PHE A CA 1
ATOM 673 C C . PHE A 1 96 ? 6.438 6.301 5.341 1.00 95.75 96 PHE A C 1
ATOM 675 O O . PHE A 1 96 ? 6.937 6.860 6.316 1.00 95.75 96 PHE A O 1
ATOM 682 N N . PHE A 1 97 ? 6.585 5.003 5.110 1.00 95.94 97 PHE A N 1
ATOM 683 C CA . PHE A 1 97 ? 7.367 4.098 5.934 1.00 95.94 97 PHE A CA 1
ATOM 684 C C . PHE A 1 97 ? 8.350 3.340 5.055 1.00 95.94 97 PHE A C 1
ATOM 686 O O . PHE A 1 97 ? 8.013 2.881 3.965 1.00 95.94 97 PHE A O 1
ATOM 693 N N . ARG A 1 98 ? 9.558 3.137 5.574 1.00 94.88 98 ARG A N 1
ATOM 694 C CA . ARG A 1 98 ? 10.539 2.232 4.984 1.00 94.88 98 ARG A CA 1
ATOM 695 C C . ARG A 1 98 ? 10.797 1.098 5.956 1.00 94.88 98 ARG A C 1
ATOM 697 O O . ARG A 1 98 ? 11.424 1.299 6.992 1.00 94.88 98 ARG A O 1
ATOM 704 N N . TYR A 1 99 ? 10.342 -0.100 5.606 1.00 92.94 99 TYR A N 1
ATOM 705 C CA . TYR A 1 99 ? 10.485 -1.279 6.451 1.00 92.94 99 TYR A CA 1
ATOM 706 C C . TYR A 1 99 ? 11.234 -2.380 5.714 1.00 92.94 99 TYR A C 1
ATOM 708 O O . TYR A 1 99 ? 10.730 -2.956 4.754 1.00 92.94 99 TYR A O 1
ATOM 716 N N . ARG A 1 100 ? 12.459 -2.686 6.166 1.00 89.81 100 ARG A N 1
ATOM 717 C CA . ARG A 1 100 ? 13.281 -3.791 5.635 1.00 89.81 100 ARG A CA 1
ATOM 718 C C . ARG A 1 100 ? 13.327 -3.822 4.094 1.00 89.81 100 ARG A C 1
ATOM 720 O O . ARG A 1 100 ? 13.140 -4.873 3.486 1.00 89.81 100 ARG A O 1
ATOM 727 N N . SER A 1 101 ? 13.598 -2.666 3.477 1.00 87.81 101 SER A N 1
ATOM 728 C CA . SER A 1 101 ? 13.640 -2.404 2.019 1.00 87.81 101 SER A CA 1
ATOM 729 C C . SER A 1 101 ? 12.310 -2.528 1.261 1.00 87.81 101 SER A C 1
ATOM 731 O O . SER A 1 101 ? 12.314 -2.732 0.047 1.00 87.81 101 SER A O 1
ATOM 733 N N . LEU A 1 102 ? 11.185 -2.451 1.970 1.00 93.38 102 LEU A N 1
ATOM 734 C CA . LEU A 1 102 ? 9.870 -2.219 1.390 1.00 93.38 102 LEU A CA 1
ATOM 735 C C . LEU A 1 102 ? 9.459 -0.778 1.694 1.00 93.38 102 LEU A C 1
ATOM 737 O O . LEU A 1 102 ? 9.435 -0.370 2.859 1.00 93.38 102 LEU A O 1
ATOM 741 N N . ASP A 1 103 ? 9.163 -0.034 0.638 1.00 95.31 103 ASP A N 1
ATOM 742 C CA . ASP A 1 103 ? 8.688 1.339 0.713 1.00 95.31 103 ASP A CA 1
ATOM 743 C C . ASP A 1 103 ? 7.158 1.313 0.689 1.00 95.31 103 ASP A C 1
ATOM 745 O O . ASP A 1 103 ? 6.544 0.809 -0.254 1.00 95.31 103 ASP A O 1
ATOM 749 N N . VAL A 1 104 ? 6.554 1.806 1.766 1.00 95.25 104 VAL A N 1
ATOM 750 C CA . VAL A 1 104 ? 5.115 1.739 2.011 1.00 95.25 104 VAL A CA 1
ATOM 751 C C . VAL A 1 104 ? 4.596 3.156 2.166 1.00 95.25 104 VAL A C 1
ATOM 753 O O . VAL A 1 104 ? 4.985 3.870 3.090 1.00 95.25 104 VAL A O 1
ATOM 756 N N . LEU A 1 105 ? 3.704 3.562 1.275 1.00 94.25 105 LEU A N 1
ATOM 757 C CA . LEU A 1 105 ? 2.944 4.790 1.422 1.00 94.25 105 LEU A CA 1
ATOM 758 C C . LEU A 1 105 ? 1.542 4.440 1.910 1.00 94.25 105 LEU A C 1
ATOM 760 O O . LEU A 1 105 ? 0.909 3.545 1.366 1.00 94.25 105 LEU A O 1
ATOM 764 N N . VAL A 1 106 ? 1.069 5.125 2.940 1.00 93.62 106 VAL A N 1
ATOM 765 C CA . VAL A 1 106 ? -0.203 4.842 3.604 1.00 93.62 106 VAL A CA 1
ATOM 766 C C . VAL A 1 106 ? -1.106 6.048 3.471 1.00 93.62 106 VAL A C 1
ATOM 768 O O . VAL A 1 106 ? -0.717 7.149 3.862 1.00 93.62 106 VAL A O 1
ATOM 771 N N . SER A 1 107 ? -2.310 5.810 2.969 1.00 91.31 107 SER A N 1
ATOM 772 C CA . SER A 1 107 ? -3.433 6.727 3.057 1.00 91.31 107 SER A CA 1
ATOM 773 C C . SER A 1 107 ? -4.273 6.396 4.288 1.00 91.31 107 SER A C 1
ATOM 775 O O . SER A 1 107 ? -4.552 5.228 4.580 1.00 91.31 107 SER A O 1
ATOM 777 N N . TYR A 1 108 ? -4.674 7.426 5.026 1.00 90.62 108 TYR A N 1
ATOM 778 C CA . TYR A 1 108 ? -5.534 7.277 6.190 1.00 90.62 108 TYR A CA 1
ATOM 779 C C . TYR A 1 108 ? -6.430 8.503 6.387 1.00 90.62 108 TYR A C 1
ATOM 781 O O . TYR A 1 108 ? -6.113 9.612 5.954 1.00 90.62 108 TYR A O 1
ATOM 789 N N . ASP A 1 109 ? -7.542 8.291 7.078 1.00 88.69 109 ASP A N 1
ATOM 790 C CA . ASP A 1 109 ? -8.453 9.338 7.523 1.00 88.69 109 ASP A CA 1
ATOM 791 C C . ASP A 1 109 ? -7.879 10.031 8.771 1.00 88.69 109 ASP A C 1
ATOM 793 O O . ASP A 1 109 ? -7.587 9.389 9.789 1.00 88.69 109 ASP A O 1
ATOM 797 N N . ALA A 1 110 ? -7.683 11.350 8.695 1.00 89.44 110 ALA A N 1
ATOM 798 C CA . ALA A 1 110 ? -7.019 12.114 9.747 1.00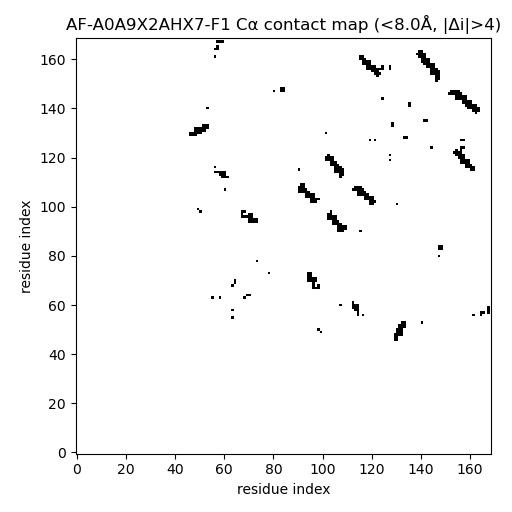 89.44 110 ALA A CA 1
ATOM 799 C C . ALA A 1 110 ? -7.842 12.205 11.043 1.00 89.44 110 ALA A C 1
ATOM 801 O O . ALA A 1 110 ? -7.256 12.220 12.129 1.00 89.44 110 ALA A O 1
ATOM 802 N N . GLY A 1 111 ? -9.174 12.236 10.939 1.00 89.25 111 GLY A N 1
ATOM 803 C CA . GLY A 1 111 ? -10.078 12.365 12.082 1.00 89.25 111 GLY A CA 1
ATOM 804 C C . GLY A 1 111 ? -10.220 11.064 12.869 1.00 89.25 111 GLY A C 1
ATOM 805 O O . GLY A 1 111 ? -10.191 11.061 14.097 1.00 89.25 111 GLY A O 1
ATOM 806 N N . THR A 1 112 ? -10.321 9.940 12.167 1.00 88.06 112 THR A N 1
ATOM 807 C CA . THR A 1 112 ? -10.524 8.611 12.755 1.00 88.06 112 THR A CA 1
ATOM 808 C C . THR A 1 112 ? -9.222 7.834 12.947 1.00 88.06 112 THR A C 1
ATOM 810 O O . THR A 1 112 ? -9.222 6.791 13.602 1.00 88.06 112 THR A O 1
ATOM 813 N N . ARG A 1 113 ? -8.106 8.317 12.378 1.00 90.44 113 ARG A N 1
ATOM 814 C CA . ARG A 1 113 ? -6.798 7.631 12.345 1.00 90.44 113 ARG A CA 1
ATOM 815 C C . ARG A 1 113 ? -6.872 6.249 11.682 1.00 90.44 113 ARG A C 1
ATOM 817 O O . ARG A 1 113 ? -6.001 5.400 11.922 1.00 90.44 113 ARG A O 1
ATOM 824 N N . ARG A 1 114 ? -7.911 6.004 10.873 1.00 85.62 114 ARG A N 1
ATOM 825 C CA . ARG A 1 114 ? -8.163 4.722 10.211 1.00 85.62 114 ARG A CA 1
ATOM 826 C C . ARG A 1 114 ? -7.472 4.658 8.868 1.00 85.62 114 ARG A C 1
ATOM 828 O O . ARG A 1 114 ? -7.447 5.615 8.108 1.00 85.62 114 ARG A O 1
ATOM 835 N N . PHE A 1 115 ? -6.935 3.484 8.603 1.00 84.75 115 PHE A N 1
ATOM 836 C CA . PHE A 1 115 ? -6.288 3.134 7.360 1.00 84.75 115 PHE A CA 1
ATOM 837 C C . PHE A 1 115 ? -7.303 3.077 6.203 1.00 84.75 115 PHE A C 1
ATOM 839 O O . PHE A 1 115 ? -8.318 2.390 6.328 1.00 84.75 115 PHE A O 1
ATOM 846 N N . ASN A 1 116 ? -7.013 3.761 5.093 1.00 88.12 116 ASN A N 1
ATOM 847 C CA . ASN A 1 116 ? -7.836 3.735 3.878 1.00 88.12 116 ASN A CA 1
ATOM 848 C C . ASN A 1 116 ? -7.251 2.763 2.855 1.00 88.12 116 ASN A C 1
ATOM 850 O O . ASN A 1 116 ? -7.925 1.844 2.407 1.00 88.12 116 ASN A O 1
ATOM 854 N N . ASP A 1 117 ? -5.977 2.945 2.515 1.00 90.88 117 ASP A N 1
ATOM 855 C CA . ASP A 1 117 ? -5.231 2.063 1.626 1.00 90.88 117 ASP A CA 1
ATOM 856 C C . ASP A 1 117 ? -3.720 2.236 1.819 1.00 90.88 117 ASP A C 1
ATOM 858 O O . ASP A 1 117 ? -3.249 3.161 2.487 1.00 90.88 117 ASP A O 1
ATOM 862 N N . LEU A 1 118 ? -2.946 1.320 1.239 1.00 92.88 118 LEU A N 1
ATOM 863 C CA . LEU A 1 118 ? -1.498 1.467 1.127 1.00 92.88 118 LEU A CA 1
ATOM 864 C C . LEU A 1 118 ? -1.046 1.206 -0.295 1.00 92.88 118 LEU A C 1
ATOM 866 O O . LEU A 1 118 ? -1.610 0.377 -1.004 1.00 92.88 118 LEU A O 1
ATOM 870 N N . LEU A 1 119 ? 0.043 1.857 -0.662 1.00 94.19 119 LEU A N 1
ATOM 871 C CA . LEU A 1 119 ? 0.787 1.633 -1.881 1.00 94.19 119 LEU A CA 1
ATOM 872 C C . LEU A 1 119 ? 2.166 1.082 -1.520 1.00 94.19 119 LEU A C 1
ATOM 874 O O . LEU A 1 119 ? 2.974 1.752 -0.873 1.00 94.19 119 LEU A O 1
ATOM 878 N N . LEU A 1 120 ? 2.433 -0.144 -1.961 1.00 95.94 120 LEU A N 1
ATOM 879 C CA . LEU A 1 120 ? 3.762 -0.740 -1.941 1.00 95.94 120 LEU A CA 1
ATOM 880 C C . LEU A 1 120 ? 4.514 -0.287 -3.185 1.00 95.94 120 LEU A C 1
ATOM 882 O O . LEU A 1 120 ? 4.104 -0.613 -4.296 1.00 95.94 120 LEU A O 1
ATOM 886 N N . LEU A 1 121 ? 5.604 0.455 -3.016 1.00 95.31 121 LEU A N 1
ATOM 887 C CA . LEU A 1 121 ? 6.382 0.959 -4.145 1.0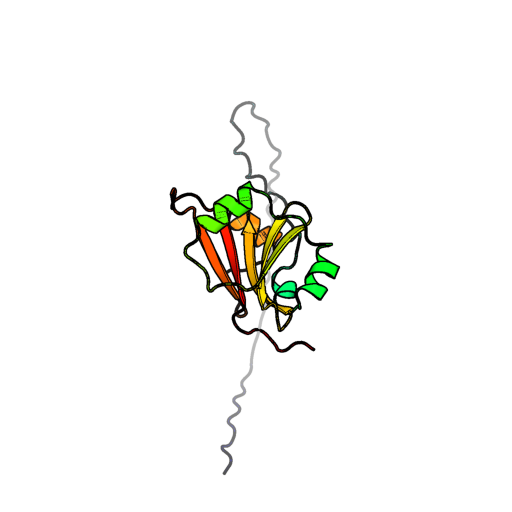0 95.31 121 LEU A CA 1
ATOM 888 C C . LEU A 1 121 ? 7.355 -0.108 -4.657 1.00 95.31 121 LEU A C 1
ATOM 890 O O . LEU A 1 121 ? 8.110 -0.704 -3.887 1.00 95.31 121 LEU A O 1
ATOM 894 N N . GLY A 1 122 ? 7.354 -0.323 -5.971 1.00 94.88 122 GLY A N 1
ATOM 895 C CA . GLY A 1 122 ? 8.216 -1.287 -6.646 1.00 94.88 122 GLY A CA 1
ATOM 896 C C . GLY A 1 122 ? 7.694 -1.661 -8.031 1.00 94.88 122 GLY A C 1
ATOM 897 O O . GLY A 1 122 ? 6.524 -1.480 -8.338 1.00 94.88 122 GLY A O 1
ATOM 898 N N . SER A 1 123 ? 8.566 -2.205 -8.874 1.00 94.94 123 SER A N 1
ATOM 899 C CA . SER A 1 123 ? 8.258 -2.506 -10.280 1.00 94.94 123 SER A CA 1
ATOM 900 C C . SER A 1 123 ? 7.997 -3.987 -10.573 1.00 94.94 123 SER A C 1
ATOM 902 O O . SER A 1 123 ? 7.767 -4.342 -11.725 1.00 94.94 123 SER A O 1
ATOM 904 N N . ASN A 1 124 ? 8.032 -4.857 -9.558 1.00 95.69 124 ASN A N 1
ATOM 905 C CA . ASN A 1 124 ? 7.811 -6.298 -9.698 1.00 95.69 124 ASN A CA 1
ATOM 906 C C . ASN A 1 124 ? 6.695 -6.755 -8.746 1.00 95.69 124 ASN A C 1
ATOM 908 O O . ASN A 1 124 ? 6.872 -6.712 -7.529 1.00 95.69 124 ASN A O 1
ATOM 912 N N . GLU A 1 125 ? 5.554 -7.153 -9.308 1.00 96.50 125 GLU A N 1
ATOM 913 C CA . GLU A 1 125 ? 4.342 -7.497 -8.555 1.00 96.50 125 GLU A CA 1
ATOM 914 C C . GLU A 1 125 ? 4.557 -8.720 -7.665 1.00 96.50 125 GLU A C 1
ATOM 916 O O . GLU A 1 125 ? 4.323 -8.638 -6.460 1.00 96.50 125 GLU A O 1
ATOM 921 N N . ASP A 1 126 ? 5.104 -9.802 -8.222 1.00 95.69 126 ASP A N 1
ATOM 922 C CA . ASP A 1 126 ? 5.357 -11.050 -7.497 1.00 95.69 126 ASP A CA 1
ATOM 923 C C . ASP A 1 126 ? 6.257 -10.824 -6.278 1.00 95.69 126 ASP A C 1
ATOM 925 O O . ASP A 1 126 ? 5.969 -11.291 -5.174 1.00 95.69 126 ASP A O 1
ATOM 929 N N . LEU A 1 127 ? 7.332 -10.046 -6.446 1.00 94.94 127 LEU A N 1
ATOM 930 C CA . LEU A 1 127 ? 8.245 -9.706 -5.359 1.00 94.94 127 LEU A CA 1
ATOM 931 C C . LEU A 1 127 ? 7.536 -8.874 -4.285 1.00 94.94 127 LEU A C 1
ATOM 933 O O . LEU A 1 127 ? 7.749 -9.102 -3.092 1.00 94.94 127 LEU A O 1
ATOM 937 N N . LEU A 1 128 ? 6.712 -7.901 -4.685 1.00 96.44 128 LEU A N 1
ATOM 938 C CA . LEU A 1 128 ? 5.937 -7.096 -3.743 1.00 96.44 128 LEU A CA 1
ATOM 939 C C . LEU A 1 128 ? 4.952 -7.971 -2.970 1.00 96.44 128 LEU A C 1
ATOM 941 O O . LEU A 1 128 ? 4.952 -7.917 -1.741 1.00 96.44 128 LEU A O 1
ATOM 945 N N . MET A 1 129 ? 4.183 -8.817 -3.657 1.00 96.31 129 MET A N 1
ATOM 946 C CA . MET A 1 129 ? 3.229 -9.729 -3.035 1.00 96.31 129 MET A CA 1
ATOM 947 C C . MET A 1 129 ? 3.917 -10.670 -2.051 1.00 96.31 129 MET A C 1
ATOM 949 O O . MET A 1 129 ? 3.525 -10.755 -0.886 1.00 96.31 129 MET A O 1
ATOM 953 N N . GLN A 1 130 ? 5.004 -11.308 -2.477 1.00 95.12 130 GLN A N 1
ATOM 954 C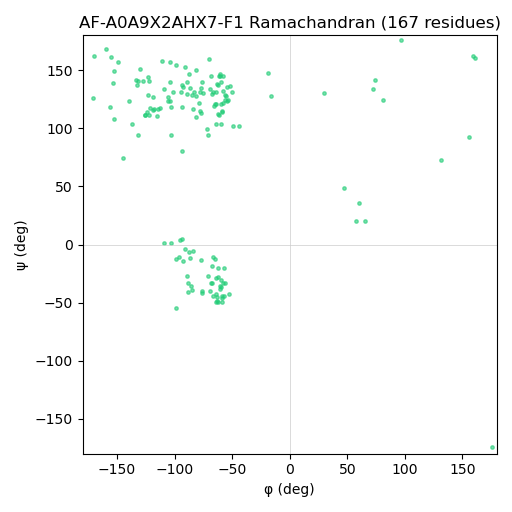 CA . GLN A 1 130 ? 5.747 -12.256 -1.660 1.00 95.12 130 GLN A CA 1
ATOM 955 C C . GLN A 1 130 ? 6.352 -11.591 -0.418 1.00 95.12 130 GLN A C 1
ATOM 957 O O . GLN A 1 130 ? 6.229 -12.107 0.695 1.00 95.12 130 GLN A O 1
ATOM 962 N N . ARG A 1 131 ? 6.964 -10.409 -0.569 1.00 94.69 131 ARG A N 1
ATOM 963 C CA . ARG A 1 131 ? 7.569 -9.669 0.551 1.00 94.69 131 ARG A CA 1
ATOM 964 C C . ARG A 1 131 ? 6.537 -9.068 1.498 1.00 94.69 131 ARG A C 1
ATOM 966 O O . ARG A 1 131 ? 6.852 -8.892 2.676 1.00 94.69 131 ARG A O 1
ATOM 973 N N . ALA A 1 132 ? 5.343 -8.768 1.004 1.00 95.19 132 ALA A N 1
ATOM 974 C CA . ALA A 1 132 ? 4.233 -8.239 1.783 1.00 95.19 132 ALA A CA 1
ATOM 975 C C . ALA A 1 132 ? 3.302 -9.322 2.355 1.00 95.19 132 ALA A C 1
ATOM 977 O O . ALA A 1 132 ? 2.366 -8.996 3.091 1.00 95.19 132 ALA A O 1
ATOM 978 N N . GLY A 1 133 ? 3.545 -10.598 2.034 1.00 95.12 133 GLY A N 1
ATOM 979 C CA . GLY A 1 133 ? 2.668 -11.699 2.429 1.00 95.12 133 GLY A CA 1
ATOM 980 C C . GLY A 1 133 ? 1.248 -11.537 1.881 1.00 95.12 133 GLY A C 1
ATOM 981 O O . GLY A 1 133 ? 0.287 -11.835 2.587 1.00 95.12 133 GLY A O 1
ATOM 982 N N . LEU A 1 134 ? 1.123 -10.997 0.668 1.00 95.75 134 LEU A N 1
ATOM 983 C CA . LEU A 1 134 ? -0.147 -10.802 -0.024 1.00 95.75 134 LEU A CA 1
ATOM 984 C C . LEU A 1 134 ? -0.485 -12.022 -0.880 1.00 95.75 134 LEU A C 1
ATOM 986 O O . LEU A 1 134 ? 0.394 -12.731 -1.365 1.00 95.75 134 LEU A O 1
ATOM 990 N N . SER A 1 135 ? -1.779 -12.226 -1.085 1.00 95.69 135 SER A N 1
ATOM 991 C CA . SER A 1 135 ? -2.360 -13.226 -1.969 1.00 95.69 135 SER A CA 1
ATOM 992 C C . SER A 1 135 ? -3.427 -12.555 -2.824 1.00 95.69 135 SER A C 1
ATOM 994 O O . SER A 1 135 ? -4.226 -11.775 -2.309 1.00 95.69 135 SER A O 1
ATOM 996 N N . ALA A 1 136 ? -3.458 -12.879 -4.116 1.00 93.31 136 ALA A N 1
ATOM 997 C CA . ALA A 1 136 ? -4.495 -12.402 -5.029 1.00 93.31 136 ALA A CA 1
ATOM 998 C C . ALA A 1 136 ? -5.883 -12.986 -4.707 1.00 93.31 136 ALA A C 1
ATOM 1000 O O . ALA A 1 136 ? -6.894 -12.428 -5.115 1.00 93.31 136 ALA A O 1
ATOM 1001 N N . GLU A 1 137 ? -5.936 -14.087 -3.951 1.00 94.62 137 GLU A N 1
ATOM 1002 C CA . GLU A 1 137 ? -7.176 -14.788 -3.590 1.00 94.62 137 GLU A CA 1
ATOM 1003 C C . GLU A 1 137 ? -7.738 -14.365 -2.223 1.00 94.62 137 GLU A C 1
ATOM 1005 O O . GLU A 1 137 ? -8.699 -14.951 -1.724 1.00 94.62 137 GLU A O 1
ATOM 1010 N N . ALA A 1 138 ? -7.127 -13.380 -1.561 1.00 94.06 138 ALA A N 1
ATOM 1011 C CA . ALA A 1 138 ? -7.576 -12.959 -0.244 1.00 94.06 138 ALA A CA 1
ATOM 1012 C C . ALA A 1 138 ? -8.938 -12.255 -0.308 1.00 94.06 138 ALA A C 1
ATOM 1014 O O . ALA A 1 138 ? -9.157 -11.348 -1.103 1.00 94.06 138 ALA A O 1
ATOM 1015 N N . SER A 1 139 ? -9.850 -12.630 0.588 1.00 92.38 139 SER A N 1
ATOM 1016 C CA . SER A 1 139 ? -11.217 -12.096 0.602 1.00 92.38 139 SER A CA 1
ATOM 1017 C C . SER A 1 139 ? -11.365 -10.761 1.337 1.00 92.38 139 SER A C 1
ATOM 1019 O O . SER A 1 139 ? -12.458 -10.208 1.378 1.00 92.38 139 SER A O 1
ATOM 1021 N N . ASN A 1 140 ? -10.309 -10.262 1.984 1.00 91.12 140 ASN A N 1
ATOM 1022 C CA . ASN A 1 140 ? -10.368 -9.096 2.870 1.00 91.12 140 ASN A CA 1
ATOM 1023 C C . ASN A 1 140 ? -9.685 -7.840 2.302 1.00 91.12 140 ASN A C 1
ATOM 1025 O O . ASN A 1 140 ? -9.662 -6.808 2.976 1.00 91.12 140 ASN A O 1
ATOM 1029 N N . TYR A 1 141 ? -9.134 -7.906 1.089 1.00 94.12 141 TYR A N 1
ATOM 1030 C CA . TYR A 1 141 ? -8.564 -6.758 0.386 1.00 94.12 141 TYR A CA 1
ATOM 1031 C C . TYR A 1 141 ? -8.570 -6.951 -1.132 1.00 94.12 141 TYR A C 1
ATOM 1033 O O . TYR A 1 141 ? -8.643 -8.069 -1.628 1.00 94.12 141 TYR A O 1
ATOM 1041 N N . LEU A 1 142 ? -8.441 -5.843 -1.857 1.00 94.44 142 LEU A N 1
ATOM 1042 C CA . LEU A 1 142 ? -8.180 -5.799 -3.291 1.00 94.44 142 LEU A CA 1
ATOM 1043 C C . LEU A 1 142 ? -6.722 -5.428 -3.542 1.00 94.44 142 LEU A C 1
ATOM 1045 O O . LEU A 1 142 ? -6.178 -4.541 -2.879 1.00 94.44 142 LEU A O 1
ATOM 1049 N N . LEU A 1 143 ? -6.120 -6.084 -4.531 1.00 96.25 143 LEU A N 1
ATOM 1050 C CA . LEU A 1 143 ? -4.809 -5.744 -5.071 1.00 96.25 143 LEU A CA 1
ATOM 1051 C C . LEU A 1 143 ? -4.995 -5.034 -6.408 1.00 96.25 143 LEU A C 1
ATOM 1053 O O . LEU A 1 143 ? -5.640 -5.563 -7.309 1.00 96.25 143 LEU A O 1
ATOM 1057 N N . LEU A 1 144 ? -4.443 -3.831 -6.524 1.00 94.25 144 LEU A N 1
ATOM 1058 C CA . LEU A 1 144 ? -4.533 -3.014 -7.728 1.00 94.25 144 LEU A CA 1
ATOM 1059 C C . LEU A 1 144 ? -3.115 -2.635 -8.170 1.00 94.25 144 LEU A C 1
ATOM 1061 O O . LEU A 1 144 ? -2.456 -1.865 -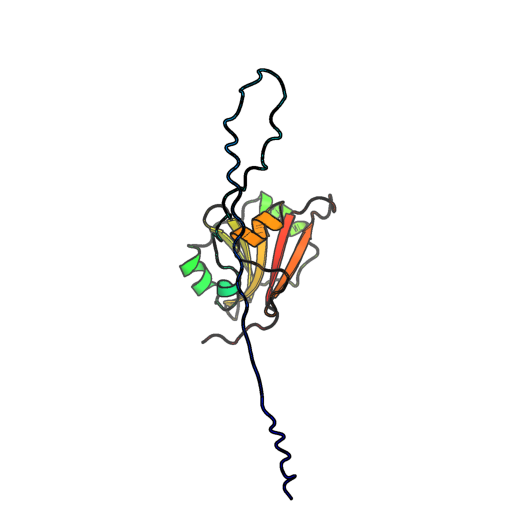7.460 1.00 94.25 144 LEU A O 1
ATOM 1065 N N . PRO A 1 145 ? -2.615 -3.148 -9.309 1.00 94.75 145 PRO A N 1
ATOM 1066 C CA . PRO A 1 145 ? -1.351 -2.678 -9.849 1.00 94.75 145 PRO A CA 1
ATOM 1067 C C . PRO A 1 145 ? -1.495 -1.205 -10.233 1.00 94.75 145 PRO A C 1
ATOM 1069 O O . PRO A 1 145 ? -2.455 -0.790 -10.885 1.00 94.75 145 PRO A O 1
ATOM 1072 N N . VAL A 1 146 ? -0.539 -0.396 -9.795 1.00 92.06 146 VAL A N 1
ATOM 1073 C CA . VAL A 1 146 ? -0.492 1.035 -10.080 1.00 92.06 146 VAL A CA 1
ATOM 1074 C C . VAL A 1 146 ? 0.597 1.267 -11.109 1.00 92.06 146 VAL A C 1
ATOM 1076 O O . VAL A 1 146 ? 1.736 0.856 -10.906 1.00 92.06 146 VAL A O 1
ATOM 1079 N N . PHE A 1 147 ? 0.260 1.942 -12.204 1.00 91.81 147 PHE A N 1
ATOM 1080 C CA . PHE A 1 147 ? 1.178 2.219 -13.308 1.00 91.81 147 PHE A CA 1
ATOM 1081 C C . PHE A 1 147 ? 1.528 3.703 -13.384 1.00 91.81 147 PHE A C 1
ATOM 1083 O O . PHE A 1 147 ? 0.791 4.570 -12.913 1.00 91.81 147 PHE A O 1
ATOM 1090 N N . HIS A 1 148 ? 2.655 4.011 -14.020 1.00 89.69 148 HIS A N 1
ATOM 1091 C CA . HIS A 1 148 ? 3.007 5.392 -14.326 1.00 89.69 148 HIS A CA 1
ATOM 1092 C C . HIS A 1 148 ? 2.036 5.990 -15.354 1.00 89.69 148 HIS A C 1
ATOM 1094 O O . HIS A 1 148 ? 1.873 5.442 -16.443 1.00 89.69 148 HIS A O 1
ATOM 1100 N N . ALA A 1 149 ? 1.495 7.184 -15.090 1.00 86.44 149 ALA A N 1
ATOM 1101 C CA . ALA A 1 149 ? 0.579 7.855 -16.022 1.00 86.44 149 ALA A CA 1
ATOM 1102 C C . ALA A 1 149 ? 1.201 8.128 -17.402 1.00 86.44 149 ALA A C 1
ATOM 1104 O O . ALA A 1 149 ? 0.539 8.015 -18.428 1.00 86.44 149 ALA A O 1
ATOM 1105 N N . ARG A 1 150 ? 2.498 8.465 -17.443 1.00 87.62 150 ARG A N 1
ATOM 1106 C CA . ARG A 1 150 ? 3.226 8.733 -18.698 1.00 87.62 150 ARG A CA 1
ATOM 1107 C C . ARG A 1 150 ? 3.814 7.479 -19.349 1.00 87.62 150 ARG A C 1
ATOM 1109 O O . ARG A 1 150 ? 4.322 7.560 -20.463 1.00 87.62 150 ARG A O 1
ATOM 1116 N N . ARG A 1 151 ? 3.821 6.348 -18.639 1.00 89.81 151 ARG A N 1
ATOM 1117 C CA . ARG A 1 151 ? 4.415 5.076 -19.077 1.00 89.81 151 ARG A CA 1
ATOM 1118 C C . ARG A 1 151 ? 3.549 3.923 -18.555 1.00 89.81 151 ARG A C 1
ATOM 1120 O O . ARG A 1 151 ? 3.957 3.251 -17.613 1.00 89.81 151 ARG A O 1
ATOM 1127 N N . PRO A 1 152 ? 2.366 3.685 -19.145 1.00 88.19 152 PRO A N 1
ATOM 1128 C CA . PRO A 1 152 ? 1.366 2.766 -18.591 1.00 88.19 152 PRO A CA 1
ATOM 1129 C C . PRO A 1 152 ? 1.806 1.296 -18.591 1.00 88.19 152 PRO A C 1
ATOM 1131 O O . PRO A 1 152 ? 1.169 0.465 -17.962 1.00 88.19 152 PRO A O 1
ATOM 1134 N N . THR A 1 153 ? 2.908 0.967 -19.267 1.00 92.94 153 THR A N 1
ATOM 1135 C CA . THR A 1 153 ? 3.540 -0.359 -19.232 1.00 92.94 153 THR A CA 1
ATOM 1136 C C . THR A 1 153 ? 4.543 -0.523 -18.088 1.00 92.94 153 THR A C 1
ATOM 1138 O O . THR A 1 153 ? 5.071 -1.612 -17.887 1.00 92.94 153 THR A O 1
ATOM 1141 N N . GLN A 1 154 ? 4.844 0.547 -17.346 1.00 93.00 154 GLN A N 1
ATOM 1142 C CA . GLN A 1 154 ? 5.751 0.522 -16.203 1.00 93.00 154 GLN A CA 1
ATOM 1143 C C . GLN A 1 154 ? 4.932 0.541 -14.917 1.00 93.00 154 GLN A C 1
ATOM 1145 O O . GLN A 1 154 ? 4.199 1.499 -14.649 1.00 93.00 154 GLN A O 1
ATOM 1150 N N . MET A 1 155 ? 5.064 -0.521 -14.124 1.00 94.06 155 MET A N 1
ATOM 1151 C CA . MET A 1 155 ? 4.434 -0.602 -12.813 1.00 94.06 155 MET A CA 1
ATOM 1152 C C . MET A 1 155 ? 5.198 0.273 -11.813 1.00 94.06 155 MET A C 1
ATOM 1154 O O . MET A 1 155 ? 6.422 0.196 -11.703 1.00 94.06 155 MET A O 1
ATOM 1158 N N . LEU A 1 156 ? 4.451 1.107 -11.101 1.00 93.06 156 LEU A N 1
ATOM 1159 C CA . LEU A 1 156 ? 4.912 1.938 -9.996 1.00 93.06 156 LEU A CA 1
ATOM 1160 C C . LEU A 1 156 ? 4.912 1.168 -8.671 1.00 93.06 156 LEU A C 1
ATOM 1162 O O . LEU A 1 156 ? 5.778 1.377 -7.817 1.00 93.06 156 LEU A O 1
ATOM 1166 N N . GLY A 1 157 ? 3.891 0.339 -8.475 1.00 95.31 157 GLY A N 1
ATOM 1167 C CA . GLY A 1 157 ? 3.664 -0.345 -7.219 1.00 95.31 157 GLY A CA 1
ATOM 1168 C C . GLY A 1 157 ? 2.377 -1.147 -7.202 1.00 95.31 157 GLY A C 1
ATOM 1169 O O . GLY A 1 157 ? 1.664 -1.240 -8.199 1.00 95.31 157 GLY A O 1
ATOM 1170 N N . LEU A 1 158 ? 2.077 -1.687 -6.028 1.00 96.25 158 LEU A N 1
ATOM 1171 C CA . LEU A 1 158 ? 0.875 -2.461 -5.758 1.00 96.25 158 LEU A CA 1
ATOM 1172 C C . LEU A 1 158 ? 0.064 -1.760 -4.669 1.00 96.25 158 LEU A C 1
ATOM 1174 O O . LEU A 1 158 ? 0.534 -1.616 -3.536 1.00 96.25 158 LEU A O 1
ATOM 1178 N N . ARG A 1 159 ? -1.139 -1.298 -5.012 1.00 94.44 159 ARG A N 1
ATOM 1179 C CA . ARG A 1 159 ? -2.075 -0.711 -4.052 1.00 94.44 159 ARG A CA 1
ATOM 1180 C C . ARG A 1 159 ? -2.911 -1.813 -3.416 1.00 94.44 159 ARG A C 1
ATOM 1182 O O . ARG A 1 159 ? -3.413 -2.691 -4.111 1.00 94.44 159 ARG A O 1
ATOM 1189 N N . VAL A 1 160 ? -3.057 -1.750 -2.100 1.00 94.94 160 VAL A N 1
ATOM 1190 C CA . VAL A 1 160 ? -3.839 -2.692 -1.299 1.00 94.94 160 VAL A CA 1
ATOM 1191 C C . VAL A 1 160 ? -4.974 -1.926 -0.636 1.00 94.94 160 VAL A C 1
ATOM 1193 O O . VAL A 1 160 ? -4.728 -1.036 0.181 1.00 94.94 160 VAL A O 1
ATOM 1196 N N . VAL A 1 161 ? -6.207 -2.276 -0.995 1.00 92.12 161 VAL A N 1
ATOM 1197 C CA . VAL A 1 161 ? -7.430 -1.621 -0.510 1.00 92.12 161 VAL A CA 1
ATOM 1198 C C . VAL A 1 161 ? -8.206 -2.611 0.363 1.00 92.12 161 VAL A C 1
ATOM 1200 O O . VAL A 1 161 ? -8.607 -3.654 -0.149 1.00 92.12 161 VAL A O 1
ATOM 1203 N N . PRO A 1 162 ? -8.422 -2.354 1.663 1.00 91.25 162 PRO A N 1
ATOM 1204 C CA . PRO A 1 162 ? -9.244 -3.210 2.514 1.00 91.25 162 PRO A CA 1
ATOM 1205 C C . PRO A 1 162 ? -10.693 -3.262 2.013 1.00 91.25 162 PRO A C 1
ATOM 1207 O O . PRO A 1 162 ? -11.260 -2.230 1.663 1.00 91.25 162 PRO A O 1
ATOM 1210 N N . LEU A 1 163 ? -11.300 -4.452 2.014 1.00 88.88 163 LEU A N 1
ATOM 1211 C CA . LEU A 1 163 ? -12.704 -4.637 1.610 1.00 88.88 163 LEU A CA 1
ATOM 1212 C C . LEU A 1 163 ? -13.690 -4.464 2.769 1.00 88.88 163 LEU A C 1
ATOM 1214 O O . LEU A 1 163 ? -14.781 -3.948 2.569 1.00 88.88 163 LEU A O 1
ATOM 1218 N N . ASP A 1 164 ? -13.281 -4.849 3.977 1.00 76.00 164 ASP A N 1
ATOM 1219 C CA . ASP A 1 164 ? -14.068 -4.693 5.199 1.00 76.00 164 ASP A CA 1
ATOM 1220 C C . ASP A 1 164 ? -13.182 -4.085 6.287 1.00 76.00 164 ASP A C 1
ATOM 1222 O O . ASP A 1 164 ? -12.452 -4.806 6.983 1.00 76.00 164 ASP A O 1
ATOM 1226 N N . PRO A 1 165 ? -13.193 -2.754 6.466 1.00 62.19 165 PRO A N 1
ATOM 1227 C CA . PRO A 1 165 ? -12.448 -2.141 7.546 1.00 62.19 165 PRO A CA 1
ATOM 1228 C C . PRO A 1 165 ? -13.156 -2.489 8.863 1.00 62.19 165 PRO A C 1
ATOM 1230 O O . PRO A 1 165 ? -14.096 -1.813 9.293 1.00 62.19 165 PRO A O 1
ATOM 1233 N N . LYS A 1 166 ? -12.702 -3.564 9.521 1.00 58.09 166 LYS A N 1
ATOM 1234 C CA . LYS A 1 166 ? -13.191 -3.987 10.841 1.00 58.09 166 LYS A CA 1
ATOM 1235 C C . LYS A 1 166 ? -13.125 -2.797 11.819 1.00 58.09 166 LYS A C 1
ATOM 1237 O O . LYS A 1 166 ? -12.131 -2.059 11.798 1.00 58.09 166 LYS A O 1
ATOM 1242 N N . PRO A 1 167 ? -14.157 -2.559 12.650 1.00 55.50 167 PRO A N 1
ATOM 1243 C CA . PRO A 1 167 ? -14.088 -1.534 13.687 1.00 55.50 167 PRO A CA 1
ATOM 1244 C C . PRO A 1 167 ? -12.931 -1.839 14.649 1.00 55.50 167 PRO A C 1
ATOM 1246 O O . PRO A 1 167 ? -12.669 -3.005 14.958 1.00 55.50 167 PRO A O 1
ATOM 1249 N N . LEU A 1 168 ? -12.217 -0.789 15.068 1.00 56.78 168 LEU A N 1
ATOM 1250 C CA . LEU A 1 168 ? -11.082 -0.890 15.989 1.00 56.78 168 LEU A CA 1
ATOM 1251 C C . LEU A 1 168 ? -11.551 -1.548 17.300 1.00 56.78 168 LEU A C 1
ATOM 1253 O O . LEU A 1 168 ? -12.592 -1.164 17.833 1.00 56.78 168 LEU A O 1
ATOM 1257 N N . GLN A 1 169 ? -10.803 -2.547 17.778 1.00 50.38 169 GLN A N 1
ATOM 1258 C CA . GLN A 1 169 ? -10.935 -3.098 19.132 1.00 50.38 169 GLN A CA 1
ATOM 1259 C C . GLN A 1 169 ? -9.875 -2.485 20.038 1.00 50.38 169 GLN A C 1
ATOM 1261 O O . GLN A 1 169 ? -8.737 -2.298 19.544 1.00 50.38 169 GLN A O 1
#